Protein AF-A0AAN9MRZ8-F1 (afdb_monomer_lite)

Organism: Phaseolus coccineus (NCBI:txid3886)

Sequence (171 aa):
MPHEILNNHGSETSNELAQFAEANNGNDFLRRFSVEDRSIVSHLFHQWAKKKAFQDPKRLLDKVSFVIDERLRQKRNKNKDLLNTLKPCLSCVEALQYAQYVLRWEQIPADKRAHLMREKQEHFLKLKIENAMCSATPTAKQISYLKKLGCTVTPTSRLHASHLIEQYKSL

Radius of gyration: 24.62 Å; chains: 1; bounding box: 60×35×68 Å

Structure (mmCIF, N/CA/C/O backbone):
data_AF-A0AAN9MRZ8-F1
#
_entry.id   AF-A0AAN9MRZ8-F1
#
loop_
_atom_site.group_PDB
_atom_site.id
_atom_site.type_symbol
_atom_site.label_atom_id
_atom_site.label_alt_id
_atom_site.label_comp_id
_atom_site.label_asym_id
_atom_site.label_entity_id
_atom_site.label_seq_id
_atom_site.pdbx_PDB_ins_code
_atom_site.Cartn_x
_atom_site.Cartn_y
_atom_site.Cartn_z
_atom_site.occupancy
_atom_site.B_iso_or_equiv
_atom_site.auth_seq_id
_atom_site.auth_comp_id
_atom_site.auth_asym_id
_atom_site.auth_atom_id
_atom_site.pdbx_PDB_model_num
ATOM 1 N N . MET A 1 1 ? -32.548 17.779 -38.936 1.00 37.84 1 MET A N 1
ATOM 2 C CA . MET A 1 1 ? -31.173 17.750 -38.398 1.00 37.84 1 MET A CA 1
ATOM 3 C C . MET A 1 1 ? -31.135 16.720 -37.278 1.00 37.84 1 MET A C 1
ATOM 5 O O . MET A 1 1 ? -31.950 16.864 -36.373 1.00 37.84 1 MET A O 1
ATOM 9 N N . PRO A 1 2 ? -30.329 15.647 -37.372 1.00 43.91 2 PRO A N 1
ATOM 10 C CA . PRO A 1 2 ? -30.327 14.570 -36.389 1.00 43.91 2 PRO A CA 1
ATOM 11 C C . PRO A 1 2 ? -29.326 14.804 -35.246 1.00 43.91 2 PRO A C 1
ATOM 13 O O . PRO A 1 2 ? -28.336 15.509 -35.397 1.00 43.91 2 PRO A O 1
ATOM 16 N N . HIS A 1 3 ? -29.666 14.180 -34.119 1.00 41.22 3 HIS A N 1
ATOM 17 C CA . HIS A 1 3 ? -28.956 14.023 -32.851 1.00 41.22 3 HIS A CA 1
ATOM 18 C C . HIS A 1 3 ? -27.425 13.918 -32.916 1.00 41.22 3 HIS A C 1
ATOM 20 O O . HIS A 1 3 ? -26.901 13.017 -33.565 1.00 41.22 3 HIS A O 1
ATOM 26 N N . GLU A 1 4 ? -26.742 14.687 -32.064 1.00 35.88 4 GLU A N 1
ATOM 27 C CA . GLU A 1 4 ? -25.433 14.308 -31.524 1.00 35.88 4 GLU A CA 1
ATOM 28 C C . GLU A 1 4 ? -25.543 14.107 -30.009 1.00 35.88 4 GLU A C 1
ATOM 30 O O . GLU A 1 4 ? -25.551 15.038 -29.207 1.00 35.88 4 GLU A O 1
ATOM 35 N N . ILE A 1 5 ? -25.685 12.836 -29.636 1.00 47.19 5 ILE A N 1
ATOM 36 C CA . ILE A 1 5 ? -25.303 12.312 -28.330 1.00 47.19 5 ILE A CA 1
ATOM 37 C C . ILE A 1 5 ? -23.804 12.063 -28.449 1.00 47.19 5 ILE A C 1
ATOM 39 O O . ILE A 1 5 ? -23.433 11.120 -29.131 1.00 47.19 5 ILE A O 1
ATOM 43 N N . LEU A 1 6 ? -22.947 12.858 -27.816 1.00 44.66 6 LEU A N 1
ATOM 44 C CA . LEU A 1 6 ? -21.628 12.396 -27.383 1.00 44.66 6 LEU A CA 1
ATOM 45 C C . LEU A 1 6 ? -21.000 13.434 -26.447 1.00 44.66 6 LEU A C 1
ATOM 47 O O . LEU A 1 6 ? -21.217 14.630 -26.592 1.00 44.66 6 LEU A O 1
ATOM 51 N N . ASN A 1 7 ? -20.164 12.939 -25.539 1.00 37.62 7 ASN A N 1
ATOM 52 C CA . ASN A 1 7 ? -19.258 13.686 -24.663 1.00 37.62 7 ASN A CA 1
ATOM 53 C C . ASN A 1 7 ? -19.843 14.236 -23.363 1.00 37.62 7 ASN A C 1
ATOM 55 O O . ASN A 1 7 ? -19.933 15.439 -23.155 1.00 37.62 7 ASN A O 1
ATOM 59 N N . ASN A 1 8 ? -20.065 13.333 -22.405 1.00 38.81 8 ASN A N 1
ATOM 60 C CA . ASN A 1 8 ? -19.777 13.679 -21.008 1.00 38.81 8 ASN A CA 1
ATOM 61 C C . ASN A 1 8 ? -19.062 12.576 -20.203 1.00 38.81 8 ASN A C 1
ATOM 63 O O . ASN A 1 8 ? -18.789 12.749 -19.022 1.00 38.81 8 ASN A O 1
ATOM 67 N N . HIS A 1 9 ? -18.686 11.456 -20.834 1.00 40.94 9 HIS A N 1
ATOM 68 C CA . HIS A 1 9 ? -18.143 10.302 -20.108 1.00 40.94 9 HIS A CA 1
ATOM 69 C C . HIS A 1 9 ? -16.636 10.382 -19.801 1.00 40.94 9 HIS A C 1
ATOM 71 O O . HIS A 1 9 ? -16.161 9.645 -18.945 1.00 40.94 9 HIS A O 1
ATOM 77 N N . GLY A 1 10 ? -15.884 11.263 -20.476 1.00 34.59 10 GLY A N 1
ATOM 78 C CA . GLY A 1 10 ? -14.426 11.374 -20.313 1.00 34.59 10 GLY A CA 1
ATOM 79 C C . GLY A 1 10 ? -13.972 12.228 -19.122 1.00 34.59 10 GLY A C 1
ATOM 80 O O . GLY A 1 10 ? -12.874 12.027 -18.603 1.00 34.59 10 GLY A O 1
ATOM 81 N N . SER A 1 11 ? -14.813 13.163 -18.665 1.00 41.22 11 SER A N 1
ATOM 82 C CA . SER A 1 11 ? -14.482 14.073 -17.559 1.00 41.22 11 SER A CA 1
ATOM 83 C C . SER A 1 11 ? -14.597 13.380 -16.199 1.00 41.22 11 SER A C 1
ATOM 85 O O . SER A 1 11 ? -13.694 13.499 -15.373 1.00 41.22 11 SER A O 1
ATOM 87 N N . GLU A 1 12 ? -15.646 12.578 -15.993 1.00 43.16 12 GLU A N 1
ATOM 88 C CA . GLU A 1 12 ? -15.868 11.854 -14.735 1.00 43.16 12 GLU A CA 1
ATOM 89 C C . GLU A 1 12 ? -14.802 10.781 -14.488 1.00 43.16 12 GLU A C 1
ATOM 91 O O . GLU A 1 12 ? -14.244 10.719 -13.396 1.00 43.16 12 GLU A O 1
ATOM 96 N N . THR A 1 13 ? -14.419 10.013 -15.515 1.00 44.62 13 THR A N 1
ATOM 97 C CA . THR A 1 13 ? -13.345 9.010 -15.411 1.00 44.62 13 THR A CA 1
ATOM 98 C C . THR A 1 13 ? -11.986 9.628 -15.101 1.00 44.62 13 THR A C 1
ATOM 100 O O . THR A 1 13 ? -11.211 9.052 -14.343 1.00 44.62 13 THR A O 1
ATOM 103 N N . SER A 1 14 ? -11.687 10.811 -15.649 1.00 45.06 14 SER A N 1
ATOM 104 C CA . SER A 1 14 ? -10.424 11.510 -15.380 1.00 45.06 14 SER A CA 1
ATOM 105 C C . SER A 1 14 ? -10.377 12.081 -13.960 1.00 45.06 14 SER A C 1
ATOM 107 O O . SER A 1 14 ? -9.310 12.107 -13.348 1.00 45.06 14 SER A O 1
ATOM 109 N N . ASN A 1 15 ? -11.521 12.519 -13.428 1.00 48.66 15 ASN A N 1
ATOM 110 C CA . ASN A 1 15 ? -11.629 13.047 -12.070 1.00 48.66 15 ASN A CA 1
ATOM 111 C C . ASN A 1 15 ? -11.616 11.918 -11.024 1.00 48.66 15 ASN A C 1
ATOM 113 O O . ASN A 1 15 ? -10.980 12.050 -9.980 1.00 48.66 15 ASN A O 1
ATOM 117 N N . GLU A 1 16 ? -12.240 10.776 -11.334 1.00 51.12 16 GLU A N 1
ATOM 118 C CA . GLU A 1 16 ? -12.110 9.537 -10.562 1.00 51.12 16 GLU A CA 1
ATOM 119 C C . GLU A 1 16 ? -10.649 9.061 -10.547 1.00 51.12 16 GLU A C 1
ATOM 121 O O . GLU A 1 16 ? -10.090 8.846 -9.475 1.00 51.12 16 GLU A O 1
ATOM 126 N N . LEU A 1 17 ? -9.982 8.971 -11.705 1.00 50.09 17 LEU A N 1
ATOM 127 C CA . LEU A 1 17 ? -8.567 8.584 -11.806 1.00 50.09 17 LEU A CA 1
ATOM 128 C C . LEU A 1 17 ? -7.629 9.528 -11.040 1.00 50.09 17 LEU A C 1
ATOM 130 O O . LEU A 1 17 ? -6.696 9.051 -10.397 1.00 50.09 17 LEU A O 1
ATOM 134 N N . ALA A 1 18 ? -7.883 10.840 -11.055 1.00 50.25 18 ALA A N 1
ATOM 135 C CA . ALA A 1 18 ? -7.126 11.818 -10.270 1.00 50.25 18 ALA A CA 1
ATOM 136 C C . ALA A 1 18 ? -7.344 11.635 -8.756 1.00 50.25 18 ALA A C 1
ATOM 138 O O . ALA A 1 18 ? -6.375 11.578 -7.998 1.00 50.25 18 ALA A O 1
ATOM 139 N N . GLN A 1 19 ? -8.588 11.417 -8.317 1.00 50.94 19 GLN A N 1
ATOM 140 C CA . GLN A 1 19 ? -8.899 11.069 -6.924 1.00 50.94 19 GLN A CA 1
ATOM 141 C C . GLN A 1 19 ? -8.292 9.716 -6.509 1.00 50.94 19 GLN A C 1
ATOM 143 O O . GLN A 1 19 ? -7.916 9.536 -5.351 1.00 50.94 19 GLN A O 1
ATOM 148 N N . PHE A 1 20 ? -8.140 8.766 -7.439 1.00 52.84 20 PHE A N 1
ATOM 149 C CA . PHE A 1 20 ? -7.462 7.485 -7.210 1.00 52.84 20 PHE A CA 1
ATOM 150 C C . PHE A 1 20 ? -5.930 7.602 -7.208 1.00 52.84 20 PHE A C 1
ATOM 152 O O . PHE A 1 20 ? -5.258 6.880 -6.466 1.00 52.84 20 PHE A O 1
ATOM 159 N N . ALA A 1 21 ? -5.357 8.521 -7.985 1.00 50.50 21 ALA A N 1
ATOM 160 C CA . ALA A 1 21 ? -3.941 8.868 -7.910 1.00 50.50 21 ALA A CA 1
ATOM 161 C C . ALA A 1 21 ? -3.612 9.533 -6.562 1.00 50.50 21 ALA A C 1
ATOM 163 O O . ALA A 1 21 ? -2.628 9.163 -5.923 1.00 50.50 21 ALA A O 1
ATOM 164 N N . GLU A 1 22 ? -4.489 10.408 -6.064 1.00 49.00 22 GLU A N 1
ATOM 165 C CA . GLU A 1 22 ? -4.414 10.946 -4.700 1.00 49.00 22 GLU A CA 1
ATOM 166 C C . GLU A 1 22 ? -4.655 9.868 -3.634 1.00 49.00 22 GLU A C 1
ATOM 168 O O . GLU A 1 22 ? -3.995 9.863 -2.597 1.00 49.00 22 GLU A O 1
ATOM 173 N N . ALA A 1 23 ? -5.528 8.890 -3.890 1.00 44.91 23 ALA A N 1
ATOM 174 C CA . ALA A 1 23 ? -5.689 7.730 -3.017 1.00 44.91 23 ALA A CA 1
ATOM 175 C C . ALA A 1 23 ? -4.376 6.920 -2.923 1.00 44.91 23 ALA A C 1
ATOM 177 O O . ALA A 1 23 ? -3.981 6.499 -1.838 1.00 44.91 23 ALA A O 1
ATOM 178 N N . ASN A 1 24 ? -3.612 6.776 -4.011 1.00 49.75 24 ASN A N 1
ATOM 179 C CA . ASN A 1 24 ? -2.297 6.120 -3.968 1.00 49.75 24 ASN A CA 1
ATOM 180 C C . ASN A 1 24 ? -1.266 6.831 -3.053 1.00 49.75 24 ASN A C 1
ATOM 182 O O . ASN A 1 24 ? -0.328 6.152 -2.611 1.00 49.75 24 ASN A O 1
ATOM 186 N N . ASN A 1 25 ? -1.448 8.116 -2.697 1.00 52.72 25 ASN A N 1
ATOM 187 C CA . ASN A 1 25 ? -0.625 8.821 -1.693 1.00 52.72 25 ASN A CA 1
ATOM 188 C C . ASN A 1 25 ? -0.879 8.356 -0.248 1.00 52.72 25 ASN A C 1
ATOM 190 O O . ASN A 1 25 ? -0.072 8.635 0.635 1.00 52.72 25 ASN A O 1
ATOM 194 N N . GLY A 1 26 ? -1.920 7.556 0.018 1.00 57.62 26 GLY A N 1
ATOM 195 C CA . GLY A 1 26 ? -2.133 6.947 1.338 1.00 57.62 26 GLY A CA 1
ATOM 196 C C . GLY A 1 26 ? -0.985 6.029 1.794 1.00 57.62 26 GLY A C 1
ATOM 197 O O . GLY A 1 26 ? -0.887 5.684 2.969 1.00 57.62 26 GLY A O 1
ATOM 198 N N . ASN A 1 27 ? -0.077 5.642 0.891 1.00 71.31 27 ASN A N 1
ATOM 199 C CA . ASN A 1 27 ? 1.057 4.773 1.209 1.00 71.31 27 ASN A CA 1
ATOM 200 C C . ASN A 1 27 ? 2.158 5.431 2.049 1.00 71.31 27 ASN A C 1
ATOM 202 O O . ASN A 1 27 ? 3.047 4.712 2.510 1.00 71.31 27 ASN A O 1
ATOM 206 N N . ASP A 1 28 ? 2.133 6.744 2.278 1.00 85.06 28 ASP A N 1
ATOM 207 C CA . ASP A 1 28 ? 3.178 7.402 3.071 1.00 85.06 28 ASP A CA 1
ATOM 208 C C . ASP A 1 28 ? 3.226 6.893 4.516 1.00 85.06 28 ASP A C 1
ATOM 210 O O . ASP A 1 28 ? 4.310 6.700 5.071 1.00 85.06 28 ASP A O 1
ATOM 214 N N . PHE A 1 29 ? 2.076 6.528 5.088 1.00 91.75 29 PHE A N 1
ATOM 215 C CA . PHE A 1 29 ? 2.031 5.834 6.375 1.00 91.75 29 PHE A CA 1
ATOM 216 C C . PHE A 1 29 ? 2.746 4.476 6.323 1.00 91.75 29 PHE A C 1
ATOM 218 O O . PHE A 1 29 ? 3.560 4.159 7.190 1.00 91.75 29 PHE A O 1
ATOM 225 N N . LEU A 1 30 ? 2.487 3.680 5.278 1.00 91.19 30 LEU A N 1
ATOM 226 C CA . LEU A 1 30 ? 3.091 2.357 5.101 1.00 91.19 30 LEU A CA 1
ATOM 227 C C . LEU A 1 30 ? 4.603 2.424 4.840 1.00 91.19 30 LEU A C 1
ATOM 229 O O . LEU A 1 30 ? 5.329 1.500 5.206 1.00 91.19 30 LEU A O 1
ATOM 233 N N . ARG A 1 31 ? 5.106 3.513 4.247 1.00 90.44 31 ARG A N 1
ATOM 234 C CA . ARG A 1 31 ? 6.543 3.702 3.980 1.00 90.44 31 ARG A CA 1
ATOM 235 C C . ARG A 1 31 ? 7.405 3.724 5.244 1.00 90.44 31 ARG A C 1
ATOM 237 O O . ARG A 1 31 ? 8.592 3.433 5.139 1.00 90.44 31 ARG A O 1
ATOM 244 N N . ARG A 1 32 ? 6.813 3.984 6.417 1.00 89.31 32 ARG A N 1
ATOM 245 C CA . ARG A 1 32 ? 7.484 3.926 7.730 1.00 89.31 32 ARG A CA 1
ATOM 246 C C . ARG A 1 32 ? 7.871 2.509 8.164 1.00 89.31 32 ARG A C 1
ATOM 248 O O . ARG A 1 32 ? 8.677 2.357 9.074 1.00 89.31 32 ARG A O 1
ATOM 255 N N . PHE A 1 33 ? 7.305 1.489 7.523 1.00 91.19 33 PHE A N 1
ATOM 256 C CA . PHE A 1 33 ? 7.549 0.082 7.829 1.00 91.19 33 PHE A CA 1
ATOM 257 C C . PHE A 1 33 ? 8.398 -0.587 6.740 1.00 91.19 33 PHE A C 1
ATOM 259 O O . PHE A 1 33 ? 8.435 -0.127 5.586 1.00 91.19 33 PHE A O 1
ATOM 266 N N . SER A 1 34 ? 9.052 -1.694 7.107 1.00 90.56 34 SER A N 1
ATOM 267 C CA . SER A 1 34 ? 9.782 -2.565 6.177 1.00 90.56 34 SER A CA 1
ATOM 268 C C . SER A 1 34 ? 8.855 -3.102 5.079 1.00 90.56 34 SER A C 1
ATOM 270 O O . SER A 1 34 ? 7.630 -3.113 5.228 1.00 90.56 34 SER A O 1
ATOM 272 N N . VAL A 1 35 ? 9.414 -3.528 3.944 1.00 86.81 35 VAL A N 1
ATOM 273 C CA . VAL A 1 35 ? 8.608 -4.000 2.803 1.00 86.81 35 VAL A CA 1
ATOM 274 C C . VAL A 1 35 ? 7.764 -5.217 3.194 1.00 86.81 35 VAL A C 1
ATOM 276 O O . VAL A 1 35 ? 6.609 -5.329 2.782 1.00 86.81 35 VAL A O 1
ATOM 279 N N . GLU A 1 36 ? 8.317 -6.076 4.041 1.00 88.06 36 GLU A N 1
ATOM 280 C CA . GLU A 1 36 ? 7.709 -7.296 4.556 1.00 88.06 36 GLU A CA 1
ATOM 281 C C . GLU A 1 36 ? 6.533 -6.969 5.492 1.00 88.06 36 GLU A C 1
ATOM 283 O O . GLU A 1 36 ? 5.431 -7.516 5.347 1.00 88.06 36 GLU A O 1
ATOM 288 N N . ASP A 1 37 ? 6.731 -6.001 6.392 1.00 91.75 37 ASP A N 1
ATOM 289 C CA . ASP A 1 37 ? 5.755 -5.622 7.416 1.00 91.75 37 ASP A CA 1
ATOM 290 C C . ASP A 1 37 ? 4.556 -4.851 6.861 1.00 91.75 37 ASP A C 1
ATOM 292 O O . ASP A 1 37 ? 3.446 -4.946 7.398 1.00 91.75 37 ASP A O 1
ATOM 296 N N . ARG A 1 38 ? 4.738 -4.112 5.758 1.00 92.88 38 ARG A N 1
ATOM 297 C CA . ARG A 1 38 ? 3.661 -3.340 5.109 1.00 92.88 38 ARG A CA 1
ATOM 298 C C . ARG A 1 38 ? 2.440 -4.191 4.800 1.00 92.88 38 ARG A C 1
ATOM 300 O O . ARG A 1 38 ? 1.316 -3.715 4.947 1.00 92.88 38 ARG A O 1
ATOM 307 N N . SER A 1 39 ? 2.649 -5.444 4.400 1.00 91.12 39 SER A N 1
ATOM 308 C CA . SER A 1 39 ? 1.563 -6.381 4.103 1.00 91.12 39 SER A CA 1
ATOM 309 C C . SER A 1 39 ? 0.711 -6.684 5.342 1.00 91.12 39 SER A C 1
ATOM 311 O O . SER A 1 39 ? -0.518 -6.695 5.262 1.00 91.12 39 SER A O 1
ATOM 313 N N . ILE A 1 40 ? 1.347 -6.842 6.505 1.00 93.12 40 ILE A N 1
ATOM 314 C CA . ILE A 1 40 ? 0.696 -7.137 7.784 1.00 93.12 40 ILE A CA 1
ATOM 315 C C . ILE A 1 40 ? -0.086 -5.915 8.270 1.00 93.12 40 ILE A C 1
ATOM 317 O O . ILE A 1 40 ? -1.248 -6.045 8.665 1.00 93.12 40 ILE A O 1
ATOM 321 N N . VAL A 1 41 ? 0.533 -4.730 8.212 1.00 95.00 41 VAL A N 1
ATOM 322 C CA . VAL A 1 41 ? -0.117 -3.460 8.570 1.00 95.00 41 VAL A CA 1
ATOM 323 C C . VAL A 1 41 ? -1.317 -3.215 7.658 1.00 95.00 41 VAL A C 1
ATOM 325 O O . VAL A 1 41 ? -2.425 -2.984 8.140 1.00 95.00 41 VAL A O 1
ATOM 328 N N . SER A 1 42 ? -1.132 -3.338 6.342 1.00 94.31 42 SER A N 1
ATOM 329 C CA . SER A 1 42 ? -2.203 -3.142 5.366 1.00 94.31 42 SER A CA 1
ATOM 330 C C . SER A 1 42 ? -3.360 -4.114 5.590 1.00 94.31 42 SER A C 1
ATOM 332 O O . SER A 1 42 ? -4.512 -3.689 5.709 1.00 94.31 42 SER A O 1
ATOM 334 N N . HIS A 1 43 ? -3.056 -5.402 5.758 1.00 94.38 43 HIS A N 1
ATOM 335 C CA . HIS A 1 43 ? -4.063 -6.422 6.019 1.00 94.38 43 HIS A CA 1
ATOM 336 C C . HIS A 1 43 ? -4.893 -6.112 7.269 1.00 94.38 43 HIS A C 1
ATOM 338 O O . HIS A 1 43 ? -6.114 -6.263 7.242 1.00 94.38 43 HIS A O 1
ATOM 344 N N . LEU A 1 44 ? -4.261 -5.636 8.348 1.00 95.31 44 LEU A N 1
ATOM 345 C CA . LEU A 1 44 ? -4.957 -5.291 9.585 1.00 95.31 44 LEU A CA 1
ATOM 346 C C . LEU A 1 44 ? -6.011 -4.196 9.366 1.00 95.31 44 LEU A C 1
ATOM 348 O O . LEU A 1 44 ? -7.137 -4.344 9.836 1.00 95.31 44 LEU A O 1
ATOM 352 N N . PHE A 1 45 ? -5.684 -3.139 8.623 1.00 96.44 45 PHE A N 1
ATOM 353 C CA . PHE A 1 45 ? -6.643 -2.075 8.314 1.00 96.44 45 PHE A CA 1
ATOM 354 C C . PHE A 1 45 ? -7.787 -2.587 7.427 1.00 96.44 45 PHE A C 1
ATOM 356 O O . PHE A 1 45 ? -8.957 -2.443 7.788 1.00 96.44 45 PHE A O 1
ATOM 363 N N . HIS A 1 46 ? -7.469 -3.253 6.312 1.00 94.81 46 HIS A N 1
ATOM 364 C CA . HIS A 1 46 ? -8.474 -3.771 5.373 1.00 94.81 46 HIS A CA 1
ATOM 365 C C . HIS A 1 46 ? -9.403 -4.820 6.004 1.00 94.81 46 HIS A C 1
ATOM 367 O O . HIS A 1 46 ? -10.592 -4.875 5.691 1.00 94.81 46 HIS A O 1
ATOM 373 N N . GLN A 1 47 ? -8.899 -5.640 6.932 1.00 95.56 47 GLN A N 1
ATOM 374 C CA . GLN A 1 47 ? -9.705 -6.627 7.653 1.00 95.56 47 GLN A CA 1
ATOM 375 C C . GLN A 1 47 ? -10.867 -5.974 8.422 1.00 95.56 47 GLN A C 1
ATOM 377 O O . GLN A 1 47 ? -11.964 -6.538 8.480 1.00 95.56 47 GLN A O 1
ATOM 382 N N . TRP A 1 48 ? -10.641 -4.801 9.020 1.00 96.62 48 TRP A N 1
ATOM 383 C CA . TRP A 1 48 ? -11.651 -4.101 9.820 1.00 96.62 48 TRP A CA 1
ATOM 384 C C . TRP A 1 48 ? -12.470 -3.103 9.010 1.00 96.62 48 TRP A C 1
ATOM 386 O O . TRP A 1 48 ? -13.673 -3.001 9.248 1.00 96.62 48 TRP A O 1
ATOM 396 N N . ALA A 1 49 ? -11.868 -2.467 8.006 1.00 95.50 49 ALA A N 1
ATOM 397 C CA . ALA A 1 49 ? -12.543 -1.538 7.104 1.00 95.50 49 ALA A CA 1
ATOM 398 C C . ALA A 1 49 ? -13.720 -2.170 6.344 1.00 95.50 49 ALA A C 1
ATOM 400 O O . ALA A 1 49 ? -14.676 -1.485 6.010 1.00 95.50 49 ALA A O 1
ATOM 401 N N . LYS A 1 50 ? -13.720 -3.492 6.133 1.00 92.75 50 LYS A N 1
ATOM 402 C CA . LYS A 1 50 ? -14.855 -4.212 5.523 1.00 92.75 50 LYS A CA 1
ATOM 403 C C . LYS A 1 50 ? -16.121 -4.229 6.382 1.00 92.75 50 LYS A C 1
ATOM 405 O O . LYS A 1 50 ? -17.203 -4.525 5.879 1.00 92.75 50 LYS A O 1
ATOM 410 N N . LYS A 1 51 ? -16.022 -3.974 7.691 1.00 94.50 51 LYS A N 1
ATOM 411 C CA . LYS A 1 51 ? -17.182 -4.040 8.588 1.00 94.50 51 LYS A CA 1
ATOM 412 C C . LYS A 1 51 ? -17.869 -2.680 8.648 1.00 94.50 51 LYS A C 1
ATOM 414 O O . LYS A 1 51 ? -17.228 -1.662 8.892 1.00 94.50 51 LYS A O 1
ATOM 419 N N . LYS A 1 52 ? -19.202 -2.674 8.532 1.00 91.81 52 LYS A N 1
ATOM 420 C CA . LYS A 1 52 ? -20.023 -1.447 8.582 1.00 91.81 52 LYS A CA 1
ATOM 421 C C . LYS A 1 52 ? -19.791 -0.610 9.848 1.00 91.81 52 LYS A C 1
ATOM 423 O O . LYS A 1 52 ? -19.829 0.610 9.793 1.00 91.81 52 LYS A O 1
ATOM 428 N N . ALA A 1 53 ? -19.493 -1.258 10.975 1.00 94.44 53 ALA A N 1
ATOM 429 C CA . ALA A 1 53 ? -19.233 -0.582 12.246 1.00 94.44 53 ALA A CA 1
ATOM 430 C C . ALA A 1 53 ? -17.956 0.285 12.257 1.00 94.44 53 ALA A C 1
ATOM 432 O O . ALA A 1 53 ? -17.821 1.117 13.149 1.00 94.44 53 ALA A O 1
ATOM 433 N N . PHE A 1 54 ? -17.038 0.106 11.300 1.00 96.31 54 PHE A N 1
ATOM 434 C CA . PHE A 1 54 ? -15.740 0.794 11.249 1.00 96.31 54 PHE A CA 1
ATOM 435 C C . PHE A 1 54 ? -15.576 1.644 9.982 1.00 96.31 54 PHE A C 1
ATOM 437 O O . PHE A 1 54 ? -14.460 1.818 9.514 1.00 96.31 54 PHE A O 1
ATOM 444 N N . GLN A 1 55 ? -16.678 2.162 9.426 1.00 94.19 55 GLN A N 1
ATOM 445 C CA . GLN A 1 55 ? -16.653 3.069 8.265 1.00 94.19 55 GLN A CA 1
ATOM 446 C C . GLN A 1 55 ? -16.241 4.511 8.612 1.00 94.19 55 GLN A C 1
ATOM 448 O O . GLN A 1 55 ? -16.016 5.316 7.716 1.00 94.19 55 GLN A O 1
ATOM 453 N N . ASP A 1 56 ? -16.132 4.840 9.902 1.00 96.19 56 ASP A N 1
ATOM 454 C CA . ASP A 1 56 ? -15.533 6.091 10.365 1.00 96.19 56 ASP A CA 1
ATOM 455 C C . ASP A 1 56 ? -14.007 5.912 10.543 1.00 96.19 56 ASP A C 1
ATOM 457 O O . ASP A 1 56 ? -13.595 4.964 11.224 1.00 96.19 56 ASP A O 1
ATOM 461 N N . PRO A 1 57 ? -13.154 6.793 9.978 1.00 95.25 57 PRO A N 1
ATOM 462 C CA . PRO A 1 57 ? -11.699 6.652 10.049 1.00 95.25 57 PRO A CA 1
ATOM 463 C C . PRO A 1 57 ? -11.130 6.615 11.472 1.00 95.25 57 PRO A C 1
ATOM 465 O O . PRO A 1 57 ? -10.220 5.831 11.739 1.00 95.25 57 PRO A O 1
ATOM 468 N N . LYS A 1 58 ? -11.660 7.424 12.400 1.00 96.12 58 LYS A N 1
ATOM 469 C CA . LYS A 1 58 ? -11.186 7.441 13.795 1.00 96.12 58 LYS A CA 1
ATOM 470 C C . LYS A 1 58 ? -11.572 6.145 14.495 1.00 96.12 58 LYS A C 1
ATOM 472 O O . LYS A 1 58 ? -10.728 5.494 15.101 1.00 96.12 58 LYS A O 1
ATOM 477 N N . ARG A 1 59 ? -12.811 5.695 14.301 1.00 96.81 59 ARG A N 1
ATOM 478 C CA . ARG A 1 59 ? -13.298 4.425 14.846 1.00 96.81 59 ARG A CA 1
ATOM 479 C C . ARG A 1 59 ? -12.549 3.216 14.280 1.00 96.81 59 ARG A C 1
ATOM 481 O O . ARG A 1 59 ? -12.368 2.223 14.986 1.00 96.81 59 ARG A O 1
ATOM 488 N N . LEU A 1 60 ? -12.110 3.279 13.021 1.00 97.50 60 LEU A N 1
ATOM 489 C CA . LEU A 1 60 ? -11.232 2.271 12.429 1.00 97.50 60 LEU A CA 1
ATOM 490 C C . LEU A 1 60 ? -9.870 2.247 13.135 1.00 97.50 60 LEU A C 1
ATOM 492 O O . LEU A 1 60 ? -9.418 1.167 13.513 1.00 97.50 60 LEU A O 1
ATOM 496 N N . LEU A 1 61 ? -9.246 3.408 13.363 1.00 97.25 61 LEU A N 1
ATOM 497 C CA . LEU A 1 61 ? -7.981 3.508 14.101 1.00 97.25 61 LEU A CA 1
ATOM 498 C C . LEU A 1 61 ? -8.104 2.992 15.537 1.00 97.25 61 LEU A C 1
ATOM 500 O O . LEU A 1 61 ? -7.274 2.187 15.959 1.00 97.25 61 LEU A O 1
ATOM 504 N N . ASP A 1 62 ? -9.167 3.365 16.251 1.00 97.31 62 ASP A N 1
ATOM 505 C CA . ASP A 1 62 ? -9.445 2.862 17.600 1.00 97.31 62 ASP A CA 1
ATOM 506 C C . ASP A 1 62 ? -9.568 1.338 17.598 1.00 97.31 62 ASP A C 1
ATOM 508 O O . ASP A 1 62 ? -9.009 0.645 18.455 1.00 97.31 62 ASP A O 1
ATOM 512 N N . LYS A 1 63 ? -10.255 0.782 16.589 1.00 97.62 63 LYS A N 1
ATOM 513 C CA . LYS A 1 63 ? -10.389 -0.667 16.464 1.00 97.62 63 LYS A CA 1
ATOM 514 C C . LYS A 1 63 ? -9.057 -1.347 16.166 1.00 97.62 63 LYS A C 1
ATOM 516 O O . LYS A 1 63 ? -8.780 -2.403 16.739 1.00 97.62 63 LYS A O 1
ATOM 521 N N . VAL A 1 64 ? -8.247 -0.775 15.281 1.00 97.12 64 VAL A N 1
ATOM 522 C CA . VAL A 1 64 ? -6.906 -1.282 14.976 1.00 97.12 64 VAL A CA 1
ATOM 523 C C . VAL A 1 64 ? -6.040 -1.247 16.237 1.00 97.12 64 VAL A C 1
ATOM 5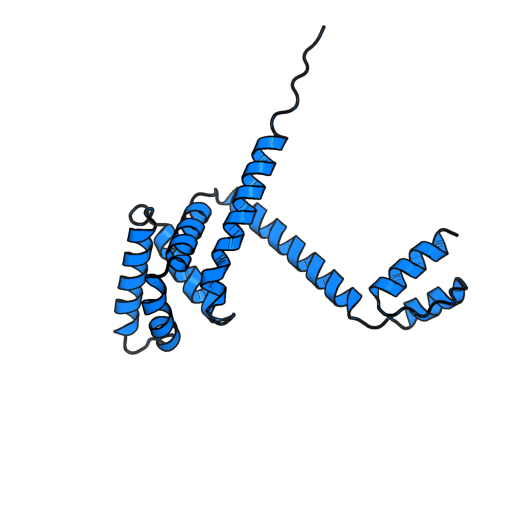25 O O . VAL A 1 64 ? -5.457 -2.273 16.577 1.00 97.12 64 VAL A O 1
ATOM 528 N N . SER A 1 65 ? -6.042 -0.139 16.981 1.00 96.81 65 SER A N 1
ATOM 529 C CA . SER A 1 65 ? -5.322 0.016 18.253 1.00 96.81 65 SER A CA 1
ATOM 530 C C . SER A 1 65 ? -5.722 -1.052 19.276 1.00 96.81 65 SER A C 1
ATOM 532 O O . SER A 1 65 ? -4.869 -1.761 19.810 1.00 96.81 65 SER A O 1
ATOM 534 N N . PHE A 1 66 ? -7.028 -1.272 19.456 1.00 96.81 66 PHE A N 1
ATOM 535 C CA . PHE A 1 66 ? -7.548 -2.326 20.329 1.00 96.81 66 PHE A CA 1
ATOM 536 C C . PHE A 1 66 ? -7.050 -3.723 19.926 1.00 96.81 66 PHE A C 1
ATOM 538 O O . PHE A 1 66 ? -6.634 -4.516 20.768 1.00 96.81 66 PHE A O 1
ATOM 545 N N . VAL A 1 67 ? -7.064 -4.036 18.628 1.00 96.19 67 VAL A N 1
ATOM 546 C CA . VAL A 1 67 ? -6.623 -5.347 18.126 1.00 96.19 67 VAL A CA 1
ATOM 547 C C . VAL A 1 67 ? -5.116 -5.529 18.271 1.00 96.19 67 VAL A C 1
ATOM 549 O O . VAL A 1 67 ? -4.663 -6.645 18.530 1.00 96.19 67 VAL A O 1
ATOM 552 N N . ILE A 1 68 ? -4.334 -4.458 18.126 1.00 96.19 68 ILE A N 1
ATOM 553 C CA . ILE A 1 68 ? -2.902 -4.480 18.432 1.00 96.19 68 ILE A CA 1
ATOM 554 C C . ILE A 1 68 ? -2.694 -4.849 19.902 1.00 96.19 68 ILE A C 1
ATOM 556 O O . ILE A 1 68 ? -1.923 -5.764 20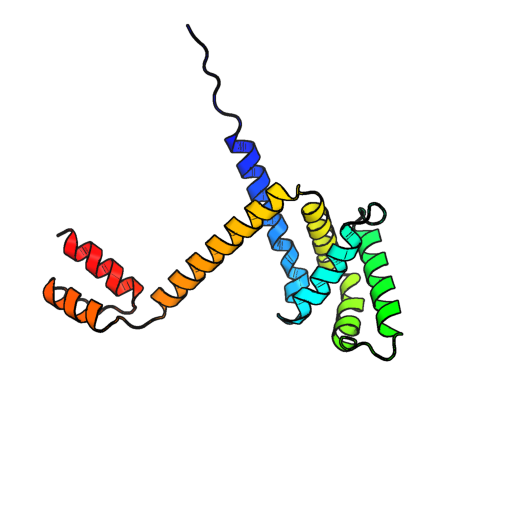.185 1.00 96.19 68 ILE A O 1
ATOM 560 N N . ASP A 1 69 ? -3.427 -4.220 20.821 1.00 95.88 69 ASP A N 1
ATOM 561 C CA . ASP A 1 69 ? -3.321 -4.510 22.252 1.00 95.88 69 ASP A CA 1
ATOM 562 C C . ASP A 1 69 ? -3.691 -5.950 22.600 1.00 95.88 69 ASP A C 1
ATOM 564 O O . ASP A 1 69 ? -2.974 -6.604 23.361 1.00 95.88 69 ASP A O 1
ATOM 568 N N . GLU A 1 70 ? -4.759 -6.490 22.009 1.00 95.31 70 GLU A N 1
ATOM 569 C CA . GLU A 1 70 ? -5.095 -7.908 22.164 1.00 95.31 70 GLU A CA 1
ATOM 570 C C . GLU A 1 70 ? -3.971 -8.817 21.655 1.00 95.31 70 GLU A C 1
ATOM 572 O O . GLU A 1 70 ? -3.562 -9.762 22.334 1.00 95.31 70 GLU A O 1
ATOM 577 N N . ARG A 1 71 ? -3.427 -8.521 20.471 1.00 94.56 71 ARG A N 1
ATOM 578 C CA . ARG A 1 71 ? -2.358 -9.310 19.848 1.00 94.56 71 ARG A CA 1
ATOM 579 C C . ARG A 1 71 ? -1.039 -9.228 20.616 1.00 94.56 71 ARG A C 1
ATOM 581 O O . ARG A 1 71 ? -0.299 -10.212 20.628 1.00 94.56 71 ARG A O 1
ATOM 588 N N . LEU A 1 72 ? -0.731 -8.105 21.260 1.00 94.62 72 LEU A N 1
ATOM 589 C CA . LEU A 1 72 ? 0.470 -7.946 22.086 1.00 94.62 72 LEU A CA 1
ATOM 590 C C . LEU A 1 72 ? 0.400 -8.787 23.371 1.00 94.62 72 LEU A C 1
ATOM 592 O O . LEU A 1 72 ? 1.414 -9.356 23.789 1.00 94.62 72 LEU A O 1
ATOM 596 N N . ARG A 1 73 ? -0.800 -8.948 23.952 1.00 93.56 73 ARG A N 1
ATOM 597 C CA . ARG A 1 73 ? -1.039 -9.803 25.133 1.00 93.56 73 ARG A CA 1
ATOM 598 C C . ARG A 1 73 ? -0.878 -11.295 24.837 1.00 93.56 73 ARG A C 1
ATOM 600 O O . ARG A 1 73 ? -0.589 -12.077 25.742 1.00 93.56 73 ARG A O 1
ATOM 607 N N . GLN A 1 74 ? -1.032 -11.717 23.583 1.00 93.12 74 GLN A N 1
ATOM 608 C CA . GLN A 1 74 ? -0.862 -13.118 23.201 1.00 93.12 74 GLN A CA 1
ATOM 609 C C . GLN A 1 74 ? 0.600 -13.566 23.360 1.00 93.12 74 GLN A C 1
ATOM 611 O O . GLN A 1 74 ? 1.535 -12.929 22.868 1.00 93.12 74 GLN A O 1
ATOM 616 N N . LYS A 1 75 ? 0.821 -14.706 24.029 1.00 82.88 75 LYS A N 1
ATOM 617 C CA . LYS A 1 75 ? 2.175 -15.234 24.284 1.00 82.88 75 LYS A CA 1
ATOM 618 C C . LYS A 1 75 ? 2.908 -15.666 23.006 1.00 82.88 75 LYS A C 1
ATOM 620 O O . LYS A 1 75 ? 4.113 -15.483 22.926 1.00 82.88 75 LYS A O 1
ATOM 625 N N . ARG A 1 76 ? 2.197 -16.205 22.006 1.00 86.69 76 ARG A N 1
ATOM 626 C CA . ARG A 1 76 ? 2.777 -16.804 20.782 1.00 86.69 76 ARG A CA 1
ATOM 627 C C . ARG A 1 76 ? 2.697 -15.912 19.533 1.00 86.69 76 ARG A C 1
ATOM 629 O O . ARG A 1 76 ? 2.573 -16.418 18.421 1.00 86.69 76 ARG A O 1
ATOM 636 N N . ASN A 1 77 ? 2.740 -14.594 19.694 1.00 87.50 77 ASN A N 1
ATOM 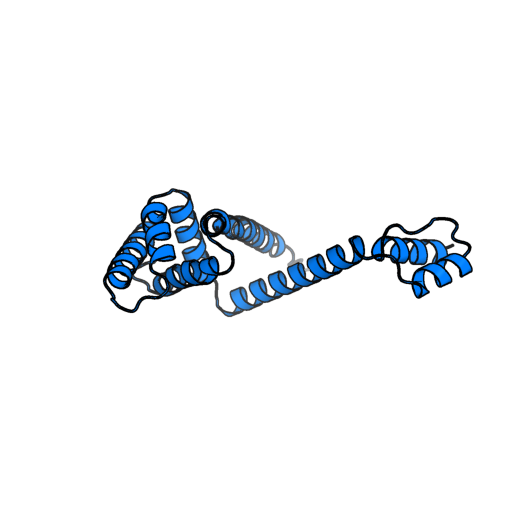637 C CA . ASN A 1 77 ? 2.706 -13.682 18.552 1.00 87.50 77 ASN A CA 1
ATOM 638 C C . ASN A 1 77 ? 4.120 -13.430 18.003 1.00 87.50 77 ASN A C 1
ATOM 640 O O . ASN A 1 77 ? 4.992 -12.983 18.742 1.00 87.50 77 ASN A O 1
ATOM 644 N N . LYS A 1 78 ? 4.326 -13.709 16.711 1.00 89.44 78 LYS A N 1
ATOM 645 C CA . LYS A 1 78 ? 5.611 -13.537 16.013 1.00 89.44 78 LYS A CA 1
ATOM 646 C C . LYS A 1 78 ? 5.902 -12.085 15.622 1.00 89.44 78 LYS A C 1
ATOM 648 O O . LYS A 1 78 ? 7.055 -11.734 15.439 1.00 89.44 78 LYS A O 1
ATOM 653 N N . ASN A 1 79 ? 4.875 -11.240 15.543 1.00 91.94 79 ASN A N 1
ATOM 654 C CA . ASN A 1 79 ? 4.978 -9.876 15.017 1.00 91.94 79 ASN A CA 1
ATOM 655 C C . ASN A 1 79 ? 4.955 -8.825 16.139 1.00 91.94 79 ASN A C 1
ATOM 657 O O . ASN A 1 79 ? 4.461 -7.719 15.935 1.00 91.94 79 ASN A O 1
ATOM 661 N N . LYS A 1 80 ? 5.401 -9.170 17.355 1.00 93.25 80 LYS A N 1
ATOM 662 C CA . LYS A 1 80 ? 5.310 -8.261 18.513 1.00 93.25 80 LYS A CA 1
ATOM 663 C C . LYS A 1 80 ? 6.068 -6.960 18.299 1.00 93.25 80 LYS A C 1
ATOM 665 O O . LYS A 1 80 ? 5.524 -5.909 18.623 1.00 93.25 80 LYS A O 1
ATOM 670 N N . ASP A 1 81 ? 7.259 -7.031 17.720 1.00 92.94 81 ASP A N 1
ATOM 671 C CA . ASP A 1 81 ? 8.094 -5.852 17.486 1.00 92.94 81 ASP A CA 1
ATOM 672 C C . ASP A 1 81 ? 7.406 -4.881 16.525 1.00 92.94 81 ASP A C 1
ATOM 674 O O . ASP A 1 81 ? 7.186 -3.724 16.878 1.00 92.94 81 ASP A O 1
ATOM 678 N N . LEU A 1 82 ? 6.910 -5.386 15.389 1.00 94.44 82 LEU A N 1
ATOM 679 C CA . LEU A 1 82 ? 6.096 -4.607 14.453 1.00 94.44 82 LEU A CA 1
ATOM 680 C C . LEU A 1 82 ? 4.893 -3.953 15.144 1.00 94.44 82 LEU A C 1
ATOM 682 O O . LEU A 1 82 ? 4.608 -2.779 14.927 1.00 94.44 82 LEU A O 1
ATOM 686 N N . LEU A 1 83 ? 4.159 -4.705 15.966 1.00 95.00 83 LEU A N 1
ATOM 687 C CA . LEU A 1 83 ? 2.968 -4.197 16.646 1.00 95.00 83 LEU A CA 1
ATOM 688 C C . LEU A 1 83 ? 3.299 -3.117 17.687 1.00 95.00 83 LEU A C 1
ATOM 690 O O . LEU A 1 83 ? 2.550 -2.146 17.805 1.00 95.00 83 LEU A O 1
ATOM 694 N N . ASN A 1 84 ? 4.425 -3.251 18.392 1.00 94.38 84 ASN A N 1
ATOM 695 C CA . ASN A 1 84 ? 4.935 -2.230 19.307 1.00 94.38 84 ASN A CA 1
ATOM 696 C C . ASN A 1 84 ? 5.334 -0.949 18.563 1.00 94.38 84 ASN A C 1
ATOM 698 O O . ASN A 1 84 ? 5.086 0.139 19.075 1.00 94.38 84 ASN A O 1
ATOM 702 N N . THR A 1 85 ? 5.889 -1.060 17.352 1.00 93.81 85 THR A N 1
ATOM 703 C CA . THR A 1 85 ? 6.198 0.097 16.497 1.00 93.81 85 THR A CA 1
ATOM 704 C C . THR A 1 85 ? 4.942 0.715 15.879 1.00 93.81 85 THR A C 1
ATOM 706 O O . THR A 1 85 ? 4.824 1.934 15.818 1.00 93.81 85 THR A O 1
ATOM 709 N N . LEU A 1 86 ? 3.975 -0.099 15.448 1.00 94.88 86 LEU A N 1
ATOM 710 C CA . LEU A 1 86 ? 2.747 0.373 14.805 1.00 94.88 86 LEU A CA 1
ATOM 711 C C . LEU A 1 86 ? 1.849 1.148 15.775 1.00 94.88 86 LEU A C 1
ATOM 713 O O . LEU A 1 86 ? 1.273 2.163 15.387 1.00 94.88 86 LEU A O 1
ATOM 717 N N . LYS A 1 87 ? 1.720 0.683 17.024 1.00 94.69 87 LYS A N 1
ATOM 718 C CA . LYS A 1 87 ? 0.813 1.268 18.021 1.00 94.69 87 LYS A CA 1
ATOM 719 C C . LYS A 1 87 ? 0.972 2.789 18.198 1.00 94.69 87 LYS A C 1
ATOM 721 O O . LYS A 1 87 ? -0.027 3.487 18.030 1.00 94.69 87 LYS A O 1
ATOM 726 N N . PRO A 1 88 ? 2.163 3.336 18.513 1.00 93.88 88 PRO A N 1
ATOM 727 C CA . PRO A 1 88 ? 2.331 4.778 18.684 1.00 93.88 88 PRO A CA 1
ATOM 728 C C . PRO A 1 88 ? 2.105 5.554 17.383 1.00 93.88 88 PRO A C 1
ATOM 730 O O . PRO A 1 88 ? 1.732 6.720 17.433 1.00 93.88 88 PRO A O 1
ATOM 733 N N . CYS A 1 89 ? 2.280 4.926 16.215 1.00 92.38 89 CYS A N 1
ATOM 734 C CA . CYS A 1 89 ? 2.023 5.578 14.936 1.00 92.38 89 CYS A CA 1
ATOM 735 C C . CYS A 1 89 ? 0.529 5.771 14.645 1.00 92.38 89 CYS A C 1
ATOM 737 O O . CYS A 1 89 ? 0.205 6.563 13.771 1.00 92.38 89 CYS A O 1
ATOM 739 N N . LEU A 1 90 ? -0.391 5.099 15.346 1.00 94.31 90 LEU A N 1
ATOM 740 C CA . LEU A 1 90 ? -1.829 5.215 15.059 1.00 94.31 90 LEU A CA 1
ATOM 741 C C . LEU A 1 90 ? -2.435 6.580 15.408 1.00 94.31 90 LEU A C 1
ATOM 743 O O . LEU A 1 90 ? -3.521 6.891 14.927 1.00 94.31 90 LEU A O 1
ATOM 747 N N . SER A 1 91 ? -1.764 7.389 16.229 1.00 91.56 91 SER A N 1
ATOM 748 C CA . SER A 1 91 ? -2.230 8.729 16.603 1.00 91.56 91 SER A CA 1
ATOM 749 C C . SER A 1 91 ? -1.813 9.824 15.616 1.00 91.56 91 SER A C 1
ATOM 751 O O . SER A 1 91 ? -2.226 10.972 15.779 1.00 91.56 91 SER A O 1
ATOM 753 N N . CYS A 1 92 ? -0.993 9.509 14.606 1.00 91.19 92 CYS A N 1
ATOM 754 C CA . CYS A 1 92 ? -0.482 10.512 13.678 1.00 91.19 92 CYS A CA 1
ATOM 755 C C . CYS A 1 92 ? -1.474 10.834 12.549 1.00 91.19 92 CYS A C 1
ATOM 757 O O . CYS A 1 92 ? -2.371 10.054 12.220 1.00 91.19 92 CYS A O 1
ATOM 759 N N . VAL A 1 93 ? -1.283 11.995 11.919 1.00 90.94 93 VAL A N 1
ATOM 760 C CA . VAL A 1 93 ? -2.132 12.457 10.810 1.00 90.94 93 VAL A CA 1
ATOM 761 C C . VAL A 1 93 ? -2.057 11.490 9.627 1.00 90.94 93 VAL A C 1
ATOM 763 O O . VAL A 1 93 ? -3.079 11.189 9.014 1.00 90.94 93 VAL A O 1
ATOM 766 N N . GLU A 1 94 ? -0.879 10.930 9.351 1.00 92.00 94 GLU A N 1
ATOM 767 C CA . GLU A 1 94 ? -0.694 9.980 8.253 1.00 92.00 94 GLU A CA 1
ATOM 768 C C . GLU A 1 94 ? -1.465 8.672 8.481 1.00 92.00 94 GLU A C 1
ATOM 770 O O . GLU A 1 94 ? -1.973 8.087 7.527 1.00 92.00 94 GLU A O 1
ATOM 775 N N . ALA A 1 95 ? -1.626 8.227 9.734 1.00 94.00 95 ALA A N 1
ATOM 776 C CA . ALA A 1 95 ? -2.454 7.064 10.052 1.00 94.00 95 ALA A CA 1
ATOM 777 C C . ALA A 1 95 ? -3.935 7.335 9.756 1.00 94.00 95 ALA A C 1
ATOM 779 O O . ALA A 1 95 ? -4.626 6.474 9.208 1.00 94.00 95 ALA A O 1
ATOM 780 N N . LEU A 1 96 ? -4.417 8.544 10.064 1.00 94.00 96 LEU A N 1
ATOM 781 C CA . LEU A 1 96 ? -5.782 8.968 9.746 1.00 94.00 96 LEU A CA 1
ATOM 782 C C . LEU A 1 96 ? -6.012 9.054 8.234 1.00 94.00 96 LEU A C 1
ATOM 784 O O . LEU A 1 96 ? -7.026 8.558 7.742 1.00 94.00 96 LEU A O 1
ATOM 788 N N . GLN A 1 97 ? -5.063 9.627 7.495 1.00 92.88 97 GLN A N 1
ATOM 789 C CA . GLN A 1 97 ? -5.104 9.670 6.031 1.00 92.88 97 GLN A CA 1
ATOM 790 C C . GLN A 1 97 ? -5.098 8.259 5.433 1.00 92.88 97 GLN A C 1
ATOM 792 O O . GLN A 1 97 ? -5.883 7.964 4.532 1.00 92.88 97 GLN A O 1
ATOM 797 N N . TYR A 1 98 ? -4.281 7.352 5.976 1.00 94.25 98 TYR A N 1
ATOM 798 C CA . TYR A 1 98 ? -4.270 5.959 5.543 1.00 94.25 98 TYR A CA 1
ATOM 799 C C . TYR A 1 98 ? -5.596 5.245 5.843 1.00 94.25 98 TYR A C 1
ATOM 801 O O . TYR A 1 98 ? -6.111 4.524 4.992 1.00 94.25 98 TYR A O 1
ATOM 809 N N . ALA A 1 99 ? -6.207 5.486 7.006 1.00 94.94 99 ALA A N 1
ATOM 810 C CA . ALA A 1 99 ? -7.531 4.955 7.328 1.00 94.94 99 ALA A CA 1
ATOM 811 C C . ALA A 1 99 ? -8.603 5.451 6.339 1.00 94.94 99 ALA A C 1
ATOM 813 O O . ALA A 1 99 ? -9.395 4.653 5.839 1.00 94.94 99 ALA A O 1
ATOM 814 N N . GLN A 1 100 ? -8.600 6.747 6.006 1.00 93.69 100 GLN A N 1
ATOM 815 C CA . GLN A 1 100 ? -9.491 7.323 4.991 1.00 93.69 100 GLN A CA 1
ATOM 816 C C . GLN A 1 100 ? -9.272 6.688 3.615 1.00 93.69 100 GLN A C 1
ATOM 818 O O . GLN A 1 100 ? -10.239 6.330 2.943 1.00 93.69 100 GLN A O 1
ATOM 823 N N . TYR A 1 101 ? -8.011 6.508 3.217 1.00 92.00 101 TYR A N 1
ATOM 824 C CA . TYR A 1 101 ? -7.652 5.821 1.981 1.00 92.00 101 TYR A CA 1
ATOM 825 C C . TYR A 1 101 ? -8.218 4.397 1.934 1.00 92.00 101 TYR A C 1
ATOM 827 O O . TYR A 1 101 ? -8.905 4.039 0.979 1.00 92.00 101 TYR A O 1
ATOM 835 N N . VAL A 1 102 ? -7.981 3.599 2.978 1.00 92.62 102 VAL A N 1
ATOM 836 C CA . VAL A 1 102 ? -8.455 2.210 3.059 1.00 92.62 102 VAL A CA 1
ATOM 837 C C . VAL A 1 102 ? -9.980 2.143 2.961 1.00 92.62 102 VAL A C 1
ATOM 839 O O . VAL A 1 102 ? -10.518 1.273 2.278 1.00 92.62 102 VAL A O 1
ATOM 842 N N . LEU A 1 103 ? -10.687 3.070 3.608 1.00 93.06 103 LEU A N 1
ATOM 843 C CA . LEU A 1 103 ? -12.147 3.129 3.565 1.00 93.06 103 LEU A CA 1
ATOM 844 C C . LEU A 1 103 ? -12.677 3.478 2.175 1.00 93.06 103 LEU A C 1
ATOM 846 O O . LEU A 1 103 ? -13.568 2.790 1.682 1.00 93.06 103 LEU A O 1
ATOM 850 N N . ARG A 1 104 ? -12.091 4.481 1.510 1.00 90.88 104 ARG A N 1
ATOM 851 C CA . ARG A 1 104 ? -12.413 4.795 0.108 1.00 90.88 104 ARG A CA 1
ATOM 852 C C . ARG A 1 104 ? -12.143 3.595 -0.796 1.00 90.88 104 ARG A C 1
ATOM 854 O O . ARG A 1 104 ? -12.965 3.284 -1.648 1.00 90.88 104 ARG A O 1
ATOM 861 N N . TRP A 1 105 ? -11.036 2.885 -0.571 1.00 87.75 105 TRP A N 1
ATOM 862 C CA . TRP A 1 105 ? -10.698 1.683 -1.328 1.00 87.75 105 TRP A CA 1
ATOM 863 C C . TRP A 1 105 ? -11.736 0.566 -1.158 1.00 87.75 105 TRP A C 1
ATOM 865 O O . TRP A 1 105 ? -12.112 -0.075 -2.135 1.00 87.75 105 TRP A O 1
ATOM 875 N N . GLU A 1 106 ? -12.233 0.324 0.057 1.00 89.19 106 GLU A N 1
ATOM 876 C CA . GLU A 1 106 ? -13.258 -0.706 0.291 1.00 89.19 106 GLU A CA 1
ATOM 877 C C . GLU A 1 106 ? -14.638 -0.351 -0.283 1.00 89.19 106 GLU A C 1
ATOM 879 O O . GLU A 1 106 ? -15.425 -1.260 -0.546 1.00 89.19 106 GLU A O 1
ATOM 884 N N . GLN A 1 107 ? -14.927 0.932 -0.523 1.00 87.94 107 GLN A N 1
ATOM 885 C CA . GLN A 1 107 ? -16.169 1.370 -1.176 1.00 87.94 107 GLN A CA 1
ATOM 886 C C . GLN A 1 107 ? -16.190 1.073 -2.682 1.00 87.94 107 GLN A C 1
ATOM 888 O O . GLN A 1 107 ? -17.262 1.053 -3.287 1.00 87.94 107 GLN A O 1
ATOM 893 N N . ILE A 1 108 ? -15.033 0.806 -3.293 1.00 86.50 108 ILE A N 1
ATOM 894 C CA . ILE A 1 108 ? -14.949 0.488 -4.717 1.00 86.50 108 ILE A CA 1
ATOM 895 C C . ILE A 1 108 ? -15.535 -0.920 -4.965 1.00 86.50 108 ILE A C 1
ATOM 897 O O . ILE A 1 108 ? -15.112 -1.897 -4.324 1.00 86.50 108 ILE A O 1
ATOM 901 N N . PRO A 1 109 ? -16.456 -1.071 -5.936 1.00 88.25 109 PRO A N 1
ATOM 902 C CA . PRO A 1 109 ? -16.950 -2.370 -6.386 1.00 88.25 109 PRO A CA 1
ATOM 903 C C . PRO A 1 109 ? -15.818 -3.355 -6.721 1.00 88.25 109 PRO A C 1
ATOM 905 O O . PRO A 1 109 ? -14.734 -2.967 -7.160 1.00 88.25 109 PRO A O 1
ATOM 908 N N . ALA A 1 110 ? -16.028 -4.646 -6.456 1.00 85.25 110 ALA A N 1
ATOM 909 C CA . ALA A 1 110 ? -14.970 -5.658 -6.555 1.00 85.25 110 ALA A CA 1
ATOM 910 C C . ALA A 1 110 ? -14.416 -5.817 -7.984 1.00 85.25 110 ALA A C 1
ATOM 912 O O . ALA A 1 110 ? -13.213 -5.993 -8.165 1.00 85.25 110 ALA A O 1
ATOM 913 N N . ASP A 1 111 ? -15.285 -5.701 -8.983 1.00 86.62 111 ASP A N 1
ATOM 914 C CA . ASP A 1 111 ? -14.977 -5.672 -10.412 1.00 86.62 111 ASP A CA 1
ATOM 915 C C . ASP A 1 111 ? -14.079 -4.480 -10.775 1.00 86.62 111 ASP A C 1
ATOM 917 O O . ASP A 1 111 ? -13.007 -4.670 -11.357 1.00 86.62 111 ASP A O 1
ATOM 921 N N . LYS A 1 112 ? -14.443 -3.267 -10.336 1.00 85.75 112 LYS A N 1
ATOM 922 C CA . LYS A 1 112 ? -13.626 -2.062 -10.542 1.00 85.75 112 LYS A CA 1
ATOM 923 C C . LYS A 1 112 ? -12.270 -2.169 -9.838 1.00 85.75 112 LYS A C 1
ATOM 925 O O . LYS A 1 112 ? -11.243 -1.855 -10.434 1.00 85.75 112 LYS A O 1
ATOM 930 N N . ARG A 1 113 ? -12.222 -2.689 -8.604 1.00 83.25 113 ARG A N 1
ATOM 931 C CA . ARG A 1 113 ? -10.950 -2.938 -7.893 1.00 83.25 113 ARG A CA 1
ATOM 932 C C . ARG A 1 113 ? -10.046 -3.908 -8.642 1.00 83.25 113 ARG A C 1
ATOM 934 O O . ARG A 1 113 ? -8.840 -3.679 -8.705 1.00 83.25 113 ARG A O 1
ATOM 941 N N . ALA A 1 114 ? -10.612 -4.985 -9.186 1.00 83.19 114 ALA A N 1
ATOM 942 C CA . ALA A 1 114 ? -9.857 -5.972 -9.948 1.00 83.19 114 ALA A CA 1
ATOM 943 C C . ALA A 1 114 ? -9.265 -5.361 -11.227 1.00 83.19 114 ALA A C 1
ATOM 945 O O . ALA A 1 114 ? -8.105 -5.626 -11.539 1.00 83.19 114 ALA A O 1
ATOM 946 N N . HIS A 1 115 ? -10.025 -4.508 -11.922 1.00 83.81 115 HIS A N 1
ATOM 947 C CA . HIS A 1 115 ? -9.534 -3.765 -13.083 1.00 83.81 115 HIS A CA 1
ATOM 948 C C . HIS A 1 115 ? -8.360 -2.848 -12.718 1.00 83.81 115 HIS A C 1
ATOM 950 O O . HIS A 1 115 ? -7.279 -2.981 -13.285 1.00 83.81 115 HIS A O 1
ATOM 956 N N . LEU A 1 116 ? -8.533 -2.003 -11.698 1.00 80.81 116 LEU A N 1
ATOM 957 C CA . LEU A 1 116 ? -7.501 -1.066 -11.243 1.00 80.81 116 LEU A CA 1
ATOM 958 C C . LEU A 1 116 ? -6.216 -1.778 -10.796 1.00 80.81 116 LEU A C 1
ATOM 960 O O . LEU A 1 116 ? -5.107 -1.320 -11.074 1.00 80.81 116 LEU A O 1
ATOM 964 N N . MET A 1 117 ? -6.343 -2.912 -10.102 1.00 81.44 117 MET A N 1
ATOM 965 C CA . MET A 1 117 ? -5.187 -3.717 -9.696 1.00 81.44 117 MET A CA 1
ATOM 966 C C . MET A 1 117 ? -4.450 -4.310 -10.896 1.00 81.44 117 MET A C 1
ATOM 968 O O . MET A 1 117 ? -3.218 -4.332 -10.892 1.00 81.44 117 MET A O 1
ATOM 972 N N . ARG A 1 118 ? -5.184 -4.740 -11.929 1.00 83.62 118 ARG A N 1
ATOM 973 C CA . ARG A 1 118 ? -4.599 -5.236 -13.178 1.00 83.62 118 ARG A CA 1
ATOM 974 C C . ARG A 1 118 ? -3.821 -4.134 -13.897 1.00 83.62 118 ARG A C 1
ATOM 976 O O . ARG A 1 118 ? -2.640 -4.327 -14.166 1.00 83.62 118 ARG A O 1
ATOM 983 N N . GLU A 1 119 ? -4.430 -2.968 -14.109 1.00 81.44 119 GLU A N 1
ATOM 984 C CA . GLU A 1 119 ? -3.773 -1.822 -14.760 1.00 81.44 119 GLU A CA 1
ATOM 985 C C . GLU A 1 119 ? -2.505 -1.392 -14.013 1.00 81.44 119 GLU A C 1
ATOM 987 O O . GLU A 1 119 ? -1.446 -1.182 -14.608 1.00 81.44 119 GLU A O 1
ATOM 992 N N . LYS A 1 120 ? -2.578 -1.331 -12.678 1.00 80.94 120 LYS A N 1
ATOM 993 C CA . LYS A 1 120 ? -1.424 -1.020 -11.831 1.00 80.94 120 LYS A CA 1
ATOM 994 C C . LYS A 1 120 ? -0.308 -2.052 -12.009 1.00 80.94 120 LYS A C 1
ATOM 996 O O . LYS A 1 120 ? 0.856 -1.674 -12.142 1.00 80.94 120 LYS A O 1
ATOM 1001 N N . GLN A 1 121 ? -0.640 -3.343 -12.011 1.00 79.38 121 GLN A N 1
ATOM 1002 C CA . GLN A 1 121 ? 0.337 -4.419 -12.182 1.00 79.38 121 GLN A CA 1
ATOM 1003 C C . GLN A 1 121 ? 1.012 -4.365 -13.560 1.00 79.38 121 GLN A C 1
ATOM 1005 O O . GLN A 1 121 ? 2.234 -4.500 -13.640 1.00 79.38 121 GLN A O 1
ATOM 1010 N N . GLU A 1 122 ? 0.244 -4.122 -14.620 1.00 86.44 122 GLU A N 1
ATOM 1011 C CA . GLU A 1 122 ? 0.756 -3.970 -15.985 1.00 86.44 122 GLU A CA 1
ATOM 1012 C C . GLU A 1 122 ? 1.697 -2.766 -16.103 1.00 86.44 122 GLU A C 1
ATOM 1014 O O . GLU A 1 122 ? 2.807 -2.898 -16.623 1.00 86.44 122 GLU A O 1
ATOM 1019 N N . HIS A 1 123 ? 1.316 -1.620 -15.531 1.00 83.38 123 HIS A N 1
ATOM 1020 C CA . HIS A 1 123 ? 2.157 -0.425 -15.502 1.00 83.38 123 HIS A CA 1
ATOM 1021 C C . HIS A 1 123 ? 3.490 -0.672 -14.776 1.00 83.38 123 HIS A C 1
ATOM 1023 O O . HIS A 1 123 ? 4.558 -0.355 -15.305 1.00 83.38 123 HIS A O 1
ATOM 1029 N N . PHE A 1 124 ? 3.463 -1.277 -13.582 1.00 79.94 124 PHE A N 1
ATOM 1030 C CA . PHE A 1 124 ? 4.694 -1.596 -12.846 1.00 79.94 124 PHE A CA 1
ATOM 1031 C C . PHE A 1 124 ? 5.571 -2.611 -13.578 1.00 79.94 124 PHE A C 1
ATOM 1033 O O . PHE A 1 124 ? 6.798 -2.495 -13.532 1.00 79.94 124 PHE A O 1
ATOM 1040 N N . LEU A 1 125 ? 4.972 -3.591 -14.257 1.00 85.06 125 LEU A N 1
ATOM 1041 C CA . LEU A 1 125 ? 5.719 -4.550 -15.061 1.00 85.06 125 LEU A CA 1
ATOM 1042 C C . LEU A 1 125 ? 6.412 -3.859 -16.239 1.00 85.06 125 LEU A C 1
ATOM 1044 O O . LEU A 1 125 ? 7.610 -4.067 -16.434 1.00 85.06 125 LEU A O 1
ATOM 1048 N N . LYS A 1 126 ? 5.693 -3.001 -16.973 1.00 87.31 126 LYS A N 1
ATOM 1049 C CA . LYS A 1 126 ? 6.248 -2.213 -18.079 1.00 87.31 126 LYS A CA 1
ATOM 1050 C C . LYS A 1 126 ? 7.418 -1.348 -17.612 1.00 87.31 126 LYS A C 1
ATOM 1052 O O . LYS A 1 126 ? 8.516 -1.472 -18.149 1.00 87.31 126 LYS A O 1
ATOM 1057 N N . LEU A 1 127 ? 7.226 -0.578 -16.540 1.00 83.62 127 LEU A N 1
ATOM 1058 C CA . LEU A 1 127 ? 8.270 0.269 -15.964 1.00 83.62 127 LEU A CA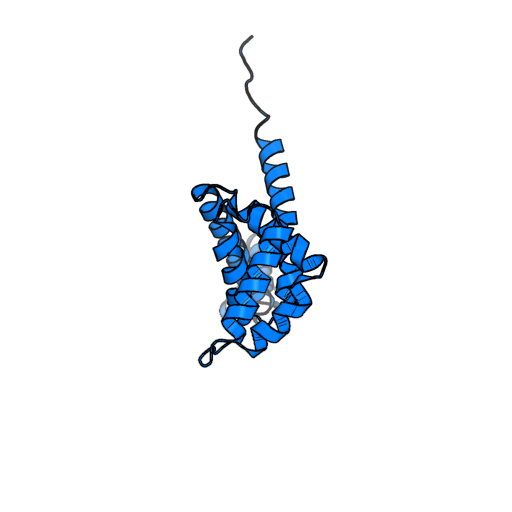 1
ATOM 1059 C C . LEU A 1 127 ? 9.493 -0.545 -15.509 1.00 83.62 127 LEU A C 1
ATOM 1061 O O . LEU A 1 127 ? 10.636 -0.135 -15.698 1.00 83.62 127 LEU A O 1
ATOM 1065 N N . LYS A 1 128 ? 9.275 -1.728 -14.920 1.00 86.62 128 LYS A N 1
ATOM 1066 C CA . LYS A 1 128 ? 10.363 -2.625 -14.509 1.00 86.62 128 LYS A CA 1
ATOM 1067 C C . LYS A 1 128 ? 11.163 -3.134 -15.710 1.00 86.62 128 LYS A C 1
ATOM 1069 O O . LYS A 1 128 ? 12.390 -3.188 -15.631 1.00 86.62 128 LYS A O 1
ATOM 1074 N N . ILE A 1 129 ? 10.489 -3.501 -16.801 1.00 85.94 129 ILE A N 1
ATOM 1075 C CA . ILE A 1 129 ? 11.141 -3.924 -18.047 1.00 85.94 129 ILE A CA 1
ATOM 1076 C C . ILE A 1 129 ? 11.952 -2.764 -18.626 1.00 85.94 129 ILE A C 1
ATOM 1078 O O . ILE A 1 129 ? 13.131 -2.945 -18.921 1.00 85.94 129 ILE A O 1
ATOM 1082 N N . GLU A 1 130 ? 11.365 -1.573 -18.729 1.00 85.19 130 GLU A N 1
ATOM 1083 C CA . GLU A 1 130 ? 12.036 -0.376 -19.247 1.00 85.19 130 GLU A CA 1
ATOM 1084 C C . GLU A 1 130 ? 13.284 -0.028 -18.431 1.00 85.19 130 GLU A C 1
ATOM 1086 O O . GLU A 1 130 ? 14.373 0.093 -18.991 1.00 85.19 130 GLU A O 1
ATOM 1091 N N . ASN A 1 131 ? 13.175 0.009 -17.100 1.00 85.19 131 ASN A N 1
ATOM 1092 C CA . ASN A 1 131 ? 14.313 0.263 -16.215 1.00 85.19 131 ASN A CA 1
ATOM 1093 C C . ASN A 1 131 ? 15.421 -0.790 -16.373 1.00 85.19 131 ASN A C 1
ATOM 1095 O O . ASN A 1 131 ? 16.607 -0.448 -16.391 1.00 85.19 131 ASN A O 1
ATOM 1099 N N . ALA A 1 132 ? 15.058 -2.066 -16.534 1.00 83.19 132 ALA A N 1
ATOM 1100 C CA . ALA A 1 132 ? 16.023 -3.130 -16.803 1.00 83.19 132 ALA A CA 1
ATOM 1101 C C . ALA A 1 132 ? 16.704 -2.960 -18.174 1.00 83.19 132 ALA A C 1
ATOM 1103 O O . ALA A 1 132 ? 17.898 -3.214 -18.302 1.00 83.19 132 ALA A O 1
ATOM 1104 N N . MET A 1 133 ? 15.986 -2.502 -19.203 1.00 80.94 133 MET A N 1
ATOM 1105 C CA . MET A 1 133 ? 16.568 -2.209 -20.521 1.00 80.94 133 MET A CA 1
ATOM 1106 C C . MET A 1 133 ? 17.469 -0.965 -20.510 1.00 80.94 133 MET A C 1
ATOM 1108 O O . MET A 1 133 ? 18.496 -0.960 -21.190 1.00 80.94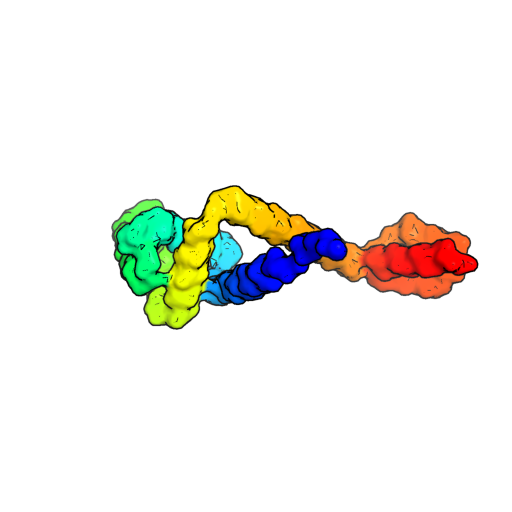 133 MET A O 1
ATOM 1112 N N . CYS A 1 134 ? 17.129 0.061 -19.727 1.00 77.56 134 CYS A N 1
ATOM 1113 C CA . CYS A 1 134 ? 17.948 1.263 -19.545 1.00 77.56 134 CYS A CA 1
ATOM 1114 C C . CYS A 1 134 ? 19.271 0.982 -18.826 1.00 77.56 134 CYS A C 1
ATOM 1116 O O . CYS A 1 134 ? 20.278 1.613 -19.133 1.00 77.56 134 CYS A O 1
ATOM 1118 N N . SER A 1 135 ? 19.268 0.055 -17.868 1.00 77.25 135 SER A N 1
ATOM 1119 C CA . SER A 1 135 ? 20.435 -0.274 -17.035 1.00 77.25 135 SER A CA 1
ATOM 1120 C C . SER A 1 135 ? 21.282 -1.426 -17.580 1.00 77.25 135 SER A C 1
ATOM 1122 O O . SER A 1 135 ? 22.445 -1.566 -17.206 1.00 77.25 135 SER A O 1
ATOM 1124 N N . ALA A 1 136 ? 20.733 -2.259 -18.467 1.00 86.06 136 ALA A N 1
ATOM 1125 C CA . ALA A 1 136 ? 21.462 -3.380 -19.041 1.00 86.06 136 ALA A CA 1
ATOM 1126 C C . ALA A 1 136 ? 22.446 -2.940 -20.129 1.00 86.06 136 ALA A C 1
ATOM 1128 O O . ALA A 1 136 ? 22.135 -2.096 -20.974 1.00 86.06 136 ALA A O 1
ATOM 1129 N N . THR A 1 137 ? 23.598 -3.609 -20.182 1.00 87.88 137 THR A N 1
ATOM 1130 C CA . THR A 1 137 ? 24.545 -3.447 -21.284 1.00 87.88 137 THR A CA 1
ATOM 1131 C C . THR A 1 137 ? 23.932 -3.910 -22.617 1.00 87.88 137 THR A C 1
ATOM 1133 O O . THR A 1 137 ? 23.116 -4.853 -22.651 1.00 87.88 137 THR A O 1
ATOM 1136 N N . PRO A 1 138 ? 24.303 -3.258 -23.736 1.00 88.62 138 PRO A N 1
ATOM 1137 C CA . PRO A 1 138 ? 23.898 -3.686 -25.068 1.00 88.62 138 PRO A CA 1
ATOM 1138 C C . PRO A 1 138 ? 24.335 -5.125 -25.343 1.00 88.62 138 PRO A C 1
ATOM 1140 O O . PRO A 1 138 ? 25.450 -5.531 -25.018 1.00 88.62 138 PRO A O 1
ATOM 1143 N N . THR A 1 139 ? 23.461 -5.913 -25.963 1.00 88.81 139 THR A N 1
ATOM 1144 C CA . THR A 1 139 ? 23.807 -7.297 -26.309 1.00 88.81 139 THR A CA 1
ATOM 1145 C C . THR A 1 139 ? 24.759 -7.341 -27.502 1.00 88.81 139 THR A C 1
ATOM 1147 O O . THR A 1 139 ? 24.681 -6.499 -28.399 1.00 88.81 139 THR A O 1
ATOM 1150 N N . ALA A 1 140 ? 25.603 -8.376 -27.581 1.00 89.25 140 ALA A N 1
ATOM 1151 C CA . ALA A 1 140 ? 26.499 -8.576 -28.724 1.00 89.25 140 ALA A CA 1
ATOM 1152 C C . ALA A 1 140 ? 25.741 -8.574 -30.065 1.00 89.25 140 ALA A C 1
ATOM 1154 O O . ALA A 1 140 ? 26.205 -7.978 -31.030 1.00 89.25 140 ALA A O 1
ATOM 1155 N N . LYS A 1 141 ? 24.529 -9.152 -30.106 1.00 91.56 141 LYS A N 1
ATOM 1156 C CA . LYS A 1 141 ? 23.664 -9.140 -31.297 1.00 91.56 141 LYS A CA 1
ATOM 1157 C C . LYS A 1 141 ? 23.268 -7.722 -31.716 1.00 91.56 141 LYS A C 1
ATOM 1159 O O . LYS A 1 141 ? 23.377 -7.402 -32.895 1.00 91.56 141 LYS A O 1
ATOM 1164 N N . GLN A 1 142 ? 22.840 -6.878 -30.773 1.00 90.88 142 GLN A N 1
ATOM 1165 C CA . GLN A 1 142 ? 22.493 -5.483 -31.068 1.00 90.88 142 GLN A CA 1
ATOM 1166 C C . GLN A 1 142 ? 23.716 -4.694 -31.545 1.00 90.88 142 GLN A C 1
ATOM 1168 O O . GLN A 1 142 ? 23.621 -3.986 -32.541 1.00 90.88 142 GLN A O 1
ATOM 1173 N N . ILE A 1 143 ? 24.873 -4.866 -30.893 1.00 90.38 143 ILE A N 1
ATOM 1174 C CA . ILE A 1 143 ? 26.126 -4.203 -31.289 1.00 90.38 143 ILE A CA 1
ATOM 1175 C C . ILE A 1 143 ? 26.533 -4.622 -32.708 1.00 90.38 143 ILE A C 1
ATOM 1177 O O . ILE A 1 143 ? 26.817 -3.772 -33.550 1.00 90.38 143 ILE A O 1
ATOM 1181 N N . SER A 1 144 ? 26.542 -5.924 -33.004 1.00 91.19 144 SER A N 1
ATOM 1182 C CA . SER A 1 144 ? 26.864 -6.434 -34.340 1.00 91.19 144 SER A CA 1
ATOM 1183 C C . SER A 1 144 ? 25.891 -5.929 -35.402 1.00 91.19 144 SER A C 1
ATOM 1185 O O . SER A 1 144 ? 26.305 -5.656 -36.525 1.00 91.19 144 SER A O 1
ATOM 1187 N N . TYR A 1 145 ? 24.608 -5.805 -35.067 1.00 93.25 145 TYR A N 1
ATOM 1188 C CA . TYR A 1 145 ? 23.599 -5.326 -36.002 1.00 93.25 145 TYR A CA 1
ATOM 1189 C C . TYR A 1 145 ? 23.723 -3.821 -36.276 1.00 93.25 145 TYR A C 1
ATOM 1191 O O . TYR A 1 145 ? 23.698 -3.420 -37.434 1.00 93.25 145 TYR A O 1
ATOM 1199 N N . LEU A 1 146 ? 23.976 -3.005 -35.250 1.00 93.31 146 LEU A N 1
ATOM 1200 C CA . LEU A 1 146 ? 24.283 -1.578 -35.408 1.00 93.31 146 LEU A CA 1
ATOM 1201 C C . LEU A 1 146 ? 25.509 -1.344 -36.295 1.00 93.31 146 LEU A C 1
ATOM 1203 O O . LEU A 1 146 ? 25.462 -0.506 -37.191 1.00 93.31 146 LEU A O 1
ATOM 1207 N N . LYS A 1 147 ? 26.572 -2.141 -36.119 1.00 90.62 147 LYS A N 1
ATOM 1208 C CA . LYS A 1 147 ? 27.752 -2.085 -36.997 1.00 90.62 147 LYS A CA 1
ATOM 1209 C C . LYS A 1 147 ? 27.404 -2.369 -38.460 1.00 90.62 147 LYS A C 1
ATOM 1211 O O . LYS A 1 147 ? 27.928 -1.702 -39.343 1.00 90.62 147 LYS A O 1
ATOM 1216 N N . LYS A 1 148 ? 26.512 -3.333 -38.726 1.00 91.75 148 LYS A N 1
ATOM 1217 C CA . LYS A 1 148 ? 26.043 -3.638 -40.092 1.00 91.75 148 LYS A CA 1
ATOM 1218 C C . LYS A 1 148 ? 25.244 -2.493 -40.710 1.00 91.75 148 LYS A C 1
ATOM 1220 O O . LYS A 1 148 ? 25.332 -2.298 -41.913 1.00 91.75 148 LYS A O 1
ATOM 1225 N N . LEU A 1 149 ? 24.495 -1.750 -39.898 1.00 91.69 149 LEU A N 1
ATOM 1226 C CA . LEU A 1 149 ? 23.758 -0.561 -40.329 1.00 91.69 149 LEU A CA 1
ATOM 1227 C C . LEU A 1 149 ? 24.661 0.676 -40.515 1.00 91.69 149 LEU A C 1
ATOM 1229 O O . LEU A 1 149 ? 24.160 1.752 -40.811 1.00 91.69 149 LEU A O 1
ATOM 1233 N N . GLY A 1 150 ? 25.979 0.553 -40.319 1.00 90.44 150 GLY A N 1
ATOM 1234 C CA . GLY A 1 150 ? 26.908 1.680 -40.420 1.00 90.44 150 GLY A CA 1
ATOM 1235 C C . GLY A 1 150 ? 26.862 2.633 -39.222 1.00 90.44 150 GLY A C 1
ATOM 1236 O O . GLY A 1 150 ? 27.396 3.736 -39.302 1.00 90.44 150 GLY A O 1
ATOM 1237 N N . CYS A 1 151 ? 26.250 2.229 -38.104 1.00 89.50 151 CYS A N 1
ATOM 1238 C CA . CYS A 1 151 ? 26.199 3.059 -36.905 1.00 89.50 151 CYS A CA 1
ATOM 1239 C C . CYS A 1 151 ? 27.584 3.176 -36.256 1.00 89.50 151 CYS A C 1
ATOM 1241 O O . CYS A 1 151 ? 28.215 2.176 -35.902 1.00 89.50 151 CYS A O 1
ATOM 1243 N N . THR A 1 152 ? 28.043 4.418 -36.086 1.00 88.69 152 THR A N 1
ATOM 1244 C CA . THR A 1 152 ? 29.324 4.775 -35.451 1.00 88.69 152 THR A CA 1
ATOM 1245 C C . THR A 1 152 ? 29.180 5.098 -33.962 1.00 88.69 152 THR A C 1
ATOM 1247 O O . THR A 1 152 ? 30.175 5.168 -33.239 1.00 88.69 152 THR A O 1
ATOM 1250 N N . VAL A 1 153 ? 27.944 5.260 -33.477 1.00 88.81 153 VAL A N 1
ATOM 1251 C CA . VAL A 1 153 ? 27.639 5.553 -32.073 1.00 88.81 153 VAL A CA 1
ATOM 1252 C C . VAL A 1 153 ? 27.699 4.266 -31.252 1.00 88.81 153 VAL A C 1
ATOM 1254 O O . VAL A 1 153 ? 27.035 3.277 -31.562 1.00 88.81 153 VAL A O 1
ATOM 1257 N N . THR A 1 154 ? 28.474 4.277 -30.164 1.00 86.38 154 THR A N 1
ATOM 1258 C CA . THR A 1 154 ? 28.509 3.148 -29.225 1.00 86.38 154 THR A CA 1
ATOM 1259 C C . THR A 1 154 ? 27.318 3.243 -28.269 1.00 86.38 154 THR A C 1
ATOM 1261 O O . THR A 1 154 ? 27.228 4.217 -27.518 1.00 86.38 154 THR A O 1
ATOM 1264 N N . PRO A 1 155 ? 26.396 2.264 -28.262 1.00 88.31 155 PRO A N 1
ATOM 1265 C CA . PRO A 1 155 ? 25.241 2.318 -27.380 1.00 88.31 155 PRO A CA 1
ATOM 1266 C C . PRO A 1 155 ? 25.661 2.204 -25.912 1.00 88.31 155 PRO A C 1
ATOM 1268 O O . PRO A 1 155 ? 26.464 1.350 -25.543 1.00 88.31 155 PRO A O 1
ATOM 1271 N N . THR A 1 156 ? 25.071 3.042 -25.064 1.00 88.81 156 THR A N 1
ATOM 1272 C CA . THR A 1 156 ? 25.341 3.069 -23.615 1.00 88.81 156 THR A CA 1
ATOM 1273 C C . THR A 1 156 ? 24.464 2.097 -22.826 1.00 88.81 156 THR A C 1
ATOM 1275 O O . THR A 1 156 ? 24.821 1.701 -21.721 1.00 88.81 156 THR A O 1
ATOM 1278 N N . SER A 1 157 ? 23.334 1.673 -23.396 1.00 89.75 157 SER A N 1
ATOM 1279 C CA . SER A 1 157 ? 22.417 0.704 -22.796 1.00 89.75 157 SER A CA 1
ATOM 1280 C C . SER A 1 157 ? 21.695 -0.129 -23.848 1.00 89.75 157 SER A C 1
ATOM 1282 O O . SER A 1 157 ? 21.707 0.184 -25.042 1.00 89.75 157 SER A O 1
ATOM 1284 N N . ARG A 1 158 ? 21.033 -1.200 -23.406 1.00 87.25 158 ARG A N 1
ATOM 1285 C CA . ARG A 1 158 ? 20.224 -2.065 -24.265 1.00 87.25 158 ARG A CA 1
ATOM 1286 C C . ARG A 1 158 ? 19.060 -1.313 -24.905 1.00 87.25 158 ARG A C 1
ATOM 1288 O O . ARG A 1 158 ? 18.782 -1.563 -26.075 1.00 87.25 158 ARG A O 1
ATOM 1295 N N . LEU A 1 159 ? 18.425 -0.396 -24.169 1.00 87.75 159 LEU A N 1
ATOM 1296 C CA . LEU A 1 159 ? 17.380 0.475 -24.712 1.00 87.75 159 LEU A CA 1
ATOM 1297 C C . LEU A 1 159 ? 17.953 1.452 -25.746 1.00 87.75 159 LEU A C 1
ATOM 1299 O O . LEU A 1 159 ? 17.412 1.570 -26.841 1.00 87.75 159 LEU A O 1
ATOM 1303 N N . HIS A 1 160 ? 19.089 2.084 -25.439 1.00 89.50 160 HIS A N 1
ATOM 1304 C CA . HIS A 1 160 ? 19.756 2.998 -26.368 1.00 89.50 160 HIS A CA 1
ATOM 1305 C C . HIS A 1 160 ? 20.163 2.280 -27.665 1.00 89.50 160 HIS A C 1
ATOM 1307 O O . HIS A 1 160 ? 19.955 2.805 -28.755 1.00 89.50 160 HIS A O 1
ATOM 1313 N N . ALA A 1 161 ? 20.652 1.040 -27.569 1.00 90.19 161 ALA A N 1
ATOM 1314 C CA . ALA A 1 161 ? 20.938 0.220 -28.740 1.00 90.19 161 ALA A CA 1
ATOM 1315 C C . ALA A 1 161 ? 19.688 -0.040 -29.595 1.00 90.19 161 ALA A C 1
ATOM 1317 O O . ALA A 1 161 ? 19.774 0.035 -30.816 1.00 90.19 161 ALA A O 1
ATOM 1318 N N . SER A 1 162 ? 18.533 -0.321 -28.982 1.00 90.12 162 SER A N 1
ATOM 1319 C CA . SER A 1 162 ? 17.274 -0.508 -29.716 1.00 90.12 162 SER A CA 1
ATOM 1320 C C . SER A 1 162 ? 16.823 0.767 -30.434 1.00 90.12 162 SER A C 1
ATOM 1322 O O . SER A 1 162 ? 16.498 0.694 -31.615 1.00 90.12 162 SER A O 1
ATOM 1324 N N . HIS A 1 163 ? 16.884 1.932 -29.779 1.00 90.81 163 HIS A N 1
ATOM 1325 C CA . HIS A 1 163 ? 16.532 3.208 -30.417 1.00 90.81 163 HIS A CA 1
ATOM 1326 C C . HIS A 1 163 ? 17.455 3.545 -31.596 1.00 90.81 163 HIS A C 1
ATOM 1328 O O . HIS A 1 163 ? 16.977 3.940 -32.655 1.00 90.81 163 HIS A O 1
ATOM 1334 N N . LEU A 1 164 ? 18.771 3.333 -31.452 1.00 92.12 164 LEU A N 1
ATOM 1335 C CA . LEU A 1 164 ? 19.716 3.524 -32.558 1.00 92.12 164 LEU A CA 1
ATOM 1336 C C . LEU A 1 164 ? 19.402 2.583 -33.728 1.00 92.12 164 LEU A C 1
ATOM 1338 O O . LEU A 1 164 ? 19.499 2.984 -34.882 1.00 92.12 164 LEU A O 1
ATOM 1342 N N . ILE A 1 165 ? 19.003 1.337 -33.453 1.00 92.81 165 ILE A N 1
ATOM 1343 C CA . ILE A 1 165 ? 18.615 0.394 -34.509 1.00 92.81 165 ILE A CA 1
ATOM 1344 C C . ILE A 1 165 ? 17.393 0.909 -35.274 1.00 92.81 165 ILE A C 1
ATOM 1346 O O . ILE A 1 165 ? 17.382 0.836 -36.499 1.00 92.81 165 ILE A O 1
ATOM 1350 N N . GLU A 1 166 ? 16.368 1.403 -34.580 1.00 92.19 166 GLU A N 1
ATOM 1351 C CA . GLU A 1 166 ? 15.166 1.946 -35.224 1.00 92.19 166 GLU A CA 1
ATOM 1352 C C . GLU A 1 166 ? 15.488 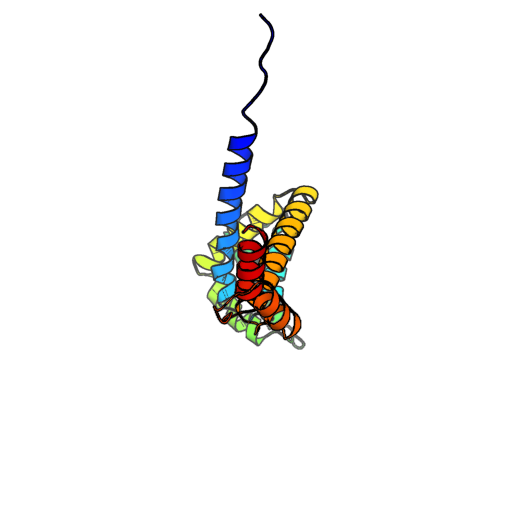3.168 -36.087 1.00 92.19 166 GLU A C 1
ATOM 1354 O O . GLU A 1 166 ? 15.094 3.199 -37.250 1.00 92.19 166 GLU A O 1
ATOM 1359 N N . GLN A 1 167 ? 16.288 4.107 -35.571 1.00 90.69 167 GLN A N 1
ATOM 1360 C CA . GLN A 1 167 ? 16.719 5.295 -36.316 1.00 90.69 167 GLN A CA 1
ATOM 1361 C C . GLN A 1 167 ? 17.490 4.938 -37.592 1.00 90.69 167 GLN A C 1
ATOM 1363 O O . GLN A 1 167 ? 17.200 5.468 -38.662 1.00 90.69 167 GLN A O 1
ATOM 1368 N N . TYR A 1 168 ? 18.446 4.012 -37.502 1.00 89.75 168 TYR A N 1
ATOM 1369 C CA . TYR A 1 168 ? 19.266 3.621 -38.652 1.00 89.75 168 TYR A CA 1
ATOM 1370 C C . TYR A 1 168 ? 18.535 2.721 -39.655 1.00 89.75 168 TYR A C 1
ATOM 1372 O O . TYR A 1 168 ? 18.970 2.616 -40.794 1.00 89.75 168 TYR A O 1
ATOM 1380 N N . LYS A 1 169 ? 17.435 2.068 -39.262 1.00 88.44 169 LYS A N 1
ATOM 1381 C CA . LYS A 1 169 ? 16.557 1.350 -40.201 1.00 88.44 169 LYS A CA 1
ATOM 1382 C C . LYS A 1 169 ? 15.650 2.277 -41.005 1.00 88.44 169 LYS A C 1
ATOM 1384 O O . LYS A 1 169 ? 15.144 1.852 -42.037 1.00 88.44 169 LYS A O 1
ATOM 1389 N N . SER A 1 170 ? 15.370 3.471 -40.486 1.00 80.44 170 SER A N 1
ATOM 1390 C CA . SER A 1 170 ? 14.508 4.463 -41.138 1.00 80.44 170 SER A CA 1
ATOM 1391 C C . SER A 1 170 ? 15.248 5.413 -42.089 1.00 80.44 170 SER A C 1
ATOM 1393 O O . SER A 1 170 ? 14.603 6.279 -42.675 1.00 80.44 170 SER A O 1
ATOM 1395 N N . LEU A 1 171 ? 16.573 5.264 -42.212 1.00 72.19 171 LEU A N 1
ATOM 1396 C CA . LEU A 1 171 ? 17.438 5.963 -43.170 1.00 72.19 171 LEU A CA 1
ATOM 1397 C C . LEU A 1 171 ? 17.559 5.158 -44.468 1.00 72.19 171 LEU A C 1
ATOM 1399 O O . LEU A 1 171 ? 17.597 5.805 -45.536 1.00 72.19 171 LEU A O 1
#

Secondary structure (DSSP, 8-state):
-------SHHHHHHHHHHHHHHHHGGGGTGGGS-HHHHHHHHHHHHHHHTSGGG-SHHHHHHHHHHHHHHHHH-TT-TTHHHHHHHHHHTTSHHHHHHHHHHHHHHHS-HHHHHHHHHHHHHHHHHHHHHHHHHHSPPPHHHHHHHHHTT--SPPSSHHHHHHHHHHHH--

pLDDT: mean 83.39, std 16.84, range [34.59, 97.62]

Foldseek 3Di:
DDDDPDDDPVPVVVVVVVVVVVLVVLCVLLVVDDPVCSVVVLCLLLVQLLDPQQLQLVSSLVVSLVVLVVLCPDPPRPCNVVSVVVNVSSPDPSVSSNSNSSNVLSPDDPVVNVVVVVVVVVVVVVVVVVVCQAPAAADPVLVVQCVVLVNPDHQPGNVSSVVSNVVSVVD